Protein AF-A0A954XAS5-F1 (afdb_monomer_lite)

Radius of gyration: 21.23 Å; chains: 1; bounding box: 43×49×53 Å

Secondary structure (DSSP, 8-state):
-------TTTSTTSHHHHHHHHHHHHHHHHHHHHHHHHHHHHHHHH-HHHHHHHHHHHHHHHHHHHHHHHHHHHHHHHHHHHHHTT-GGGHHHHHHHH-

Foldseek 3Di:
DDDPPPDQQRDVVRPVVVCVVVVVVVVVVVVVVVVVVVVLVVQVVVDVVSSVVVVVVVVVVCVVCVVLVVLQVVLVVVLVVCVVVVNNVCSVVSNVVSD

Structure (mmCIF, N/CA/C/O backbone):
data_AF-A0A954XAS5-F1
#
_entry.id   AF-A0A954XAS5-F1
#
loop_
_atom_site.group_PDB
_atom_site.id
_atom_site.type_symbol
_atom_site.label_atom_id
_atom_site.label_alt_id
_atom_site.label_comp_id
_atom_site.label_asym_id
_atom_site.label_entity_id
_atom_site.label_seq_id
_atom_site.pdbx_PDB_ins_code
_atom_site.Cartn_x
_atom_site.Cartn_y
_atom_site.Cartn_z
_atom_site.occupancy
_atom_site.B_iso_or_equiv
_atom_site.auth_seq_id
_atom_site.auth_comp_id
_atom_site.auth_asym_id
_atom_site.auth_atom_id
_atom_site.pdbx_PDB_model_num
ATOM 1 N N . MET A 1 1 ? 23.055 32.482 -27.897 1.00 43.56 1 MET A N 1
ATOM 2 C CA . MET A 1 1 ? 23.149 31.948 -26.523 1.00 43.56 1 MET A CA 1
ATOM 3 C C . MET A 1 1 ? 22.002 32.547 -25.730 1.00 43.56 1 MET A C 1
ATOM 5 O O . MET A 1 1 ? 22.140 33.655 -25.238 1.00 43.56 1 MET A O 1
ATOM 9 N N . ALA A 1 2 ? 20.845 31.889 -25.716 1.00 45.31 2 ALA A N 1
ATOM 10 C CA . ALA A 1 2 ? 19.679 32.336 -24.963 1.00 45.31 2 ALA A CA 1
ATOM 11 C C . ALA A 1 2 ? 19.027 31.106 -24.321 1.00 45.31 2 ALA A C 1
ATOM 13 O O . ALA A 1 2 ? 18.649 30.174 -25.019 1.00 45.31 2 ALA A O 1
ATOM 14 N N . ASP A 1 3 ? 19.067 31.122 -22.995 1.00 53.69 3 ASP A N 1
ATOM 15 C CA . ASP A 1 3 ? 18.185 30.507 -22.008 1.00 53.69 3 ASP A CA 1
ATOM 16 C C . ASP A 1 3 ? 17.215 29.396 -22.459 1.00 53.69 3 ASP A C 1
ATOM 18 O O . ASP A 1 3 ? 16.164 29.655 -23.037 1.00 53.69 3 ASP A O 1
ATOM 22 N N . GLU A 1 4 ? 17.519 28.156 -22.070 1.00 58.25 4 GLU A N 1
ATOM 23 C CA . GLU A 1 4 ? 16.500 27.119 -21.885 1.00 58.25 4 GLU A CA 1
ATOM 24 C C . GLU A 1 4 ? 16.599 26.604 -20.439 1.00 58.25 4 GLU A C 1
ATOM 26 O O . GLU A 1 4 ? 16.927 25.445 -20.163 1.00 58.25 4 GLU A O 1
ATOM 31 N N . GLN A 1 5 ? 16.367 27.501 -19.470 1.00 61.44 5 GLN A N 1
ATOM 32 C CA . GLN A 1 5 ? 16.033 27.139 -18.092 1.00 61.44 5 GLN A CA 1
ATOM 33 C C . GLN A 1 5 ? 14.730 26.333 -18.074 1.00 61.44 5 GLN A C 1
ATOM 35 O O . GLN A 1 5 ? 13.651 26.808 -17.728 1.00 61.44 5 GLN A O 1
ATOM 40 N N . THR A 1 6 ? 14.824 25.055 -18.427 1.00 67.25 6 THR A N 1
ATOM 41 C CA . THR A 1 6 ? 13.795 24.078 -18.099 1.00 67.25 6 THR A CA 1
ATOM 42 C C . THR A 1 6 ? 13.693 24.033 -16.577 1.00 67.25 6 THR A C 1
ATOM 44 O O . THR A 1 6 ? 14.561 23.483 -15.897 1.00 67.25 6 THR A O 1
ATOM 47 N N . SER A 1 7 ? 12.666 24.688 -16.034 1.00 80.69 7 SER A N 1
ATOM 48 C CA . SER A 1 7 ? 12.337 24.664 -14.611 1.00 80.69 7 SER A CA 1
ATOM 49 C C . SER A 1 7 ? 12.292 23.214 -14.124 1.00 80.69 7 SER A C 1
ATOM 51 O O . SER A 1 7 ? 11.784 22.334 -14.822 1.00 80.69 7 SER A O 1
ATOM 53 N N . TRP A 1 8 ? 12.801 22.946 -12.918 1.00 84.19 8 TRP A N 1
ATOM 54 C CA . TRP A 1 8 ? 12.762 21.618 -12.279 1.00 84.19 8 TRP A CA 1
ATOM 55 C C . TRP A 1 8 ? 11.347 20.998 -12.267 1.00 84.19 8 TRP A C 1
ATOM 57 O O . TRP A 1 8 ? 11.182 19.782 -12.175 1.00 84.19 8 TRP A O 1
ATOM 67 N N . TRP A 1 9 ? 10.322 21.844 -12.397 1.00 88.50 9 TRP A N 1
ATOM 68 C CA . TRP A 1 9 ? 8.921 21.471 -12.502 1.00 88.50 9 TRP A CA 1
ATOM 69 C C . TRP A 1 9 ? 8.521 20.834 -13.844 1.00 88.50 9 TRP A C 1
ATOM 71 O O . TRP A 1 9 ? 7.671 19.945 -13.855 1.00 88.50 9 TRP A O 1
ATOM 81 N N . THR A 1 10 ? 9.097 21.288 -14.964 1.00 86.69 10 THR A N 1
ATOM 82 C CA . THR A 1 10 ? 8.664 20.943 -16.335 1.00 86.69 10 THR A CA 1
ATOM 83 C C . THR A 1 10 ? 9.601 19.991 -17.076 1.00 86.69 10 THR A C 1
ATOM 85 O O . THR A 1 10 ? 9.273 19.563 -18.181 1.00 86.69 10 THR A O 1
ATOM 88 N N . ARG A 1 11 ? 10.751 19.636 -16.492 1.00 87.56 11 ARG A N 1
ATOM 89 C CA . ARG A 1 11 ? 11.650 18.609 -17.045 1.00 87.56 11 ARG A CA 1
ATOM 90 C C . ARG A 1 11 ? 10.974 17.225 -17.068 1.00 87.56 11 ARG A C 1
ATOM 92 O O . ARG A 1 11 ? 10.122 16.974 -16.218 1.00 87.56 11 ARG A O 1
ATOM 99 N N . PRO A 1 12 ? 11.366 16.313 -17.980 1.00 81.06 12 PRO A N 1
ATOM 100 C CA . PRO A 1 12 ? 10.957 14.908 -17.915 1.00 81.06 12 PRO A CA 1
ATOM 101 C C . PRO A 1 12 ? 11.326 14.309 -16.552 1.00 81.06 12 PRO A C 1
ATOM 103 O O . PRO A 1 12 ? 12.446 14.522 -16.085 1.00 81.06 12 PRO A O 1
ATOM 106 N N . CYS A 1 13 ? 10.392 13.601 -15.905 1.00 82.00 13 CYS A N 1
ATOM 107 C CA . CYS A 1 13 ? 10.525 13.157 -14.506 1.00 82.00 13 CYS A CA 1
ATOM 108 C C . CYS A 1 13 ? 10.667 14.316 -13.493 1.00 82.00 13 CYS A C 1
ATOM 110 O O . CYS A 1 13 ? 11.197 14.131 -12.397 1.00 82.00 13 CYS A O 1
ATOM 112 N N . GLY A 1 14 ? 10.212 15.517 -13.855 1.00 89.44 14 GLY A N 1
ATOM 113 C CA . GLY A 1 14 ? 10.185 16.698 -12.998 1.00 89.44 14 GLY A CA 1
ATOM 114 C C . GLY A 1 14 ? 9.012 16.695 -12.016 1.00 89.44 14 GLY A C 1
ATOM 115 O O . GLY A 1 14 ? 8.205 15.763 -11.962 1.00 89.44 14 GLY A O 1
ATOM 116 N N . GLY A 1 15 ? 8.889 17.774 -11.240 1.00 92.44 15 GLY A N 1
ATOM 117 C CA . GLY A 1 15 ? 7.905 17.874 -10.153 1.00 92.44 15 GLY A CA 1
ATOM 118 C C . GLY A 1 15 ? 6.453 17.611 -10.575 1.00 92.44 15 GLY A C 1
ATOM 119 O O . GLY A 1 15 ? 5.705 16.981 -9.827 1.00 92.44 15 GLY A O 1
ATOM 120 N N . ARG A 1 16 ? 6.059 18.014 -11.793 1.00 91.00 16 ARG A N 1
ATOM 121 C CA . ARG A 1 16 ? 4.706 17.777 -12.321 1.00 91.00 16 ARG A CA 1
ATOM 122 C C . ARG A 1 16 ? 4.396 16.291 -12.524 1.00 91.00 16 ARG A C 1
ATOM 124 O O . ARG A 1 16 ? 3.297 15.858 -12.180 1.00 91.00 16 ARG A O 1
ATOM 131 N N . ASP A 1 17 ? 5.336 15.526 -13.075 1.00 90.31 17 ASP A N 1
ATOM 132 C CA . ASP A 1 17 ? 5.148 14.095 -13.345 1.00 90.31 17 ASP A CA 1
ATOM 133 C C . ASP A 1 17 ? 5.111 13.300 -12.038 1.00 90.31 17 ASP A C 1
ATOM 135 O O . ASP A 1 17 ? 4.234 12.456 -11.845 1.00 90.31 17 ASP A O 1
ATOM 139 N N . VAL A 1 18 ? 5.998 13.643 -11.096 1.00 92.75 18 VAL A N 1
ATOM 140 C CA . VAL A 1 18 ? 6.010 13.058 -9.749 1.00 92.75 18 VAL A CA 1
ATOM 141 C C . VAL A 1 18 ? 4.697 13.344 -9.029 1.00 92.75 18 VAL A C 1
ATOM 143 O O . VAL A 1 18 ? 4.076 12.417 -8.515 1.00 92.75 18 VAL A O 1
ATOM 146 N N . LEU A 1 19 ? 4.227 14.598 -9.027 1.00 93.75 19 LEU A N 1
ATOM 147 C CA . LEU A 1 19 ? 2.973 14.958 -8.366 1.00 93.75 19 LEU A CA 1
ATOM 148 C C . LEU A 1 19 ? 1.773 14.244 -8.999 1.00 93.75 19 LEU A C 1
ATOM 150 O O . LEU A 1 19 ? 0.867 13.831 -8.283 1.00 93.75 19 LEU A O 1
ATOM 154 N N . ARG A 1 20 ? 1.775 14.034 -10.320 1.00 93.75 20 ARG A N 1
ATOM 155 C CA . ARG A 1 20 ? 0.702 13.314 -11.020 1.00 93.75 20 ARG A CA 1
ATOM 156 C C . ARG A 1 20 ? 0.570 11.855 -10.568 1.00 93.75 20 ARG A C 1
ATOM 158 O O . ARG A 1 20 ? -0.545 11.342 -10.547 1.00 93.75 20 ARG A O 1
ATOM 165 N N . VAL A 1 21 ? 1.675 11.208 -10.190 1.00 92.44 21 VAL A N 1
ATOM 166 C CA . VAL A 1 21 ? 1.686 9.837 -9.644 1.00 92.44 21 VAL A CA 1
ATOM 16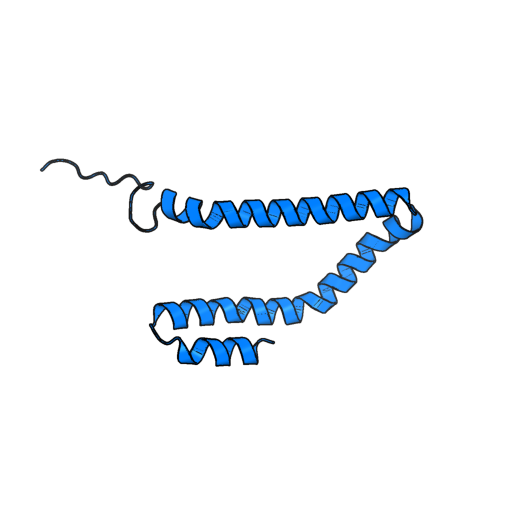7 C C . VAL A 1 21 ? 1.475 9.835 -8.128 1.00 92.44 21 VAL A C 1
ATOM 169 O O . VAL A 1 21 ? 0.737 9.005 -7.605 1.00 92.44 21 VAL A O 1
ATOM 172 N N . ALA A 1 22 ? 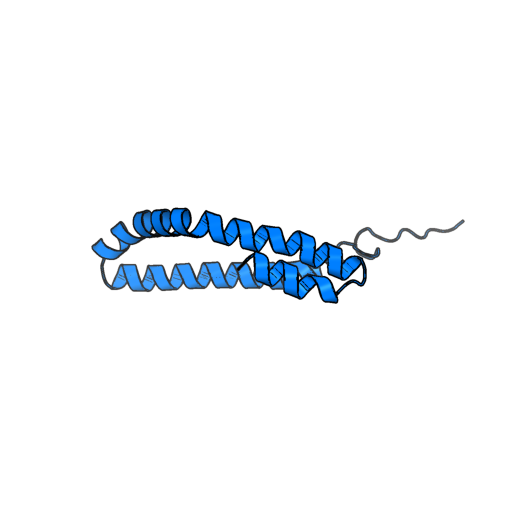2.082 10.778 -7.410 1.00 93.81 22 ALA A N 1
ATOM 173 C CA . ALA A 1 22 ? 2.010 10.854 -5.956 1.00 93.81 22 ALA A CA 1
ATOM 174 C C . ALA A 1 22 ? 0.623 11.274 -5.452 1.00 93.81 22 ALA A C 1
ATOM 176 O O . ALA A 1 22 ? 0.161 10.749 -4.445 1.00 93.81 22 ALA A O 1
ATOM 177 N N . LEU A 1 23 ? -0.072 12.182 -6.145 1.00 95.94 23 LEU A N 1
ATOM 178 C CA . LEU A 1 23 ? -1.377 12.689 -5.717 1.00 95.94 23 LEU A CA 1
ATOM 179 C C . LEU A 1 23 ? -2.423 11.573 -5.496 1.00 95.94 23 LEU A C 1
ATOM 181 O O . LEU A 1 23 ? -2.982 11.519 -4.399 1.00 95.94 23 LEU A O 1
ATOM 185 N N . PRO A 1 24 ? -2.675 10.642 -6.442 1.00 95.31 24 PRO A N 1
ATOM 186 C CA . PRO A 1 24 ? -3.610 9.541 -6.200 1.00 95.31 24 PRO A CA 1
ATOM 187 C C . PRO A 1 24 ? -3.140 8.573 -5.101 1.00 95.31 24 PRO A C 1
ATOM 189 O O . PRO A 1 24 ? -3.978 8.018 -4.387 1.00 95.31 24 PRO A O 1
ATOM 192 N N . LEU A 1 25 ? -1.826 8.398 -4.911 1.00 94.25 25 LEU A N 1
ATOM 193 C CA . LEU A 1 25 ? -1.269 7.573 -3.829 1.00 94.25 25 LEU A CA 1
ATOM 194 C C . LEU A 1 25 ? -1.517 8.207 -2.451 1.00 94.25 25 LEU A C 1
ATOM 196 O O . LEU A 1 25 ? -1.941 7.524 -1.516 1.00 94.25 25 LEU A O 1
ATOM 200 N N . VAL A 1 26 ? -1.313 9.522 -2.333 1.00 95.69 26 VAL A N 1
ATOM 201 C CA . VAL A 1 26 ? -1.587 10.294 -1.111 1.00 95.69 26 VAL A CA 1
ATOM 202 C C . VAL A 1 26 ? -3.074 10.249 -0.778 1.00 95.69 26 VAL A C 1
ATOM 204 O O . VAL A 1 26 ? -3.433 9.960 0.361 1.00 95.69 26 VAL A O 1
ATOM 207 N N . ILE A 1 27 ? -3.939 10.464 -1.773 1.00 96.56 27 ILE A N 1
ATOM 208 C CA . ILE A 1 27 ? -5.393 10.375 -1.601 1.00 96.56 27 ILE A CA 1
ATOM 209 C C . ILE A 1 27 ? -5.789 8.975 -1.110 1.00 96.56 27 ILE A C 1
ATOM 211 O O . ILE A 1 27 ? -6.501 8.861 -0.115 1.00 96.56 27 ILE A O 1
ATOM 215 N N . SER A 1 28 ? -5.277 7.913 -1.742 1.00 95.56 28 SER A N 1
ATOM 216 C CA . SER A 1 28 ? -5.541 6.523 -1.333 1.00 95.56 28 SER A CA 1
ATOM 217 C C . SER A 1 28 ? -5.119 6.252 0.116 1.00 95.56 28 SER A C 1
ATOM 219 O O . SER A 1 28 ? -5.877 5.674 0.893 1.00 95.56 28 SER A O 1
ATOM 221 N N . THR A 1 29 ? -3.937 6.731 0.510 1.00 94.06 29 THR A N 1
ATOM 222 C CA . THR A 1 29 ? -3.427 6.595 1.886 1.00 94.06 29 THR A CA 1
ATOM 223 C C . THR A 1 29 ? -4.282 7.383 2.888 1.00 94.06 29 THR A C 1
ATOM 225 O O . THR A 1 29 ? -4.532 6.929 4.009 1.00 94.06 29 THR A O 1
ATOM 228 N N . GLY A 1 30 ? -4.789 8.547 2.473 1.00 95.88 30 GLY A N 1
ATOM 229 C CA . GLY A 1 30 ? -5.744 9.340 3.242 1.00 95.88 30 GLY A CA 1
ATOM 230 C C . GLY A 1 30 ? -7.059 8.596 3.486 1.00 95.88 30 GLY A C 1
ATOM 231 O O . GLY A 1 30 ? -7.516 8.524 4.626 1.00 95.88 30 GLY A O 1
ATOM 232 N N . PHE A 1 31 ? -7.629 7.969 2.452 1.00 97.25 31 PHE A N 1
ATOM 233 C CA . PHE A 1 31 ? -8.838 7.149 2.593 1.00 97.25 31 PHE A CA 1
ATOM 234 C C . PHE A 1 31 ? -8.631 5.942 3.508 1.00 97.25 31 PHE A C 1
ATOM 236 O O . PHE A 1 31 ? -9.497 5.655 4.330 1.00 97.25 31 PHE A O 1
ATOM 243 N N . PHE A 1 32 ? -7.478 5.274 3.427 1.00 94.06 32 PHE A N 1
ATOM 244 C CA . PHE A 1 32 ? -7.144 4.182 4.343 1.00 94.06 32 PHE A CA 1
ATOM 245 C C . PHE A 1 32 ? -7.123 4.646 5.809 1.00 94.06 32 PHE A C 1
ATOM 247 O O . PHE A 1 32 ? -7.659 3.979 6.694 1.00 94.06 32 PHE A O 1
ATOM 254 N N . SER A 1 33 ? -6.568 5.832 6.063 1.00 93.56 33 SER A N 1
ATOM 255 C CA . SER A 1 33 ? -6.540 6.428 7.403 1.00 93.56 33 SER A CA 1
ATOM 256 C C . SER A 1 33 ? -7.946 6.783 7.900 1.00 93.56 33 SER A C 1
ATOM 258 O O . SER A 1 33 ? -8.272 6.545 9.063 1.00 93.56 33 SER A O 1
ATOM 260 N N . LEU A 1 34 ? -8.796 7.313 7.013 1.00 96.25 34 LEU A N 1
ATOM 261 C CA . LEU A 1 34 ? -10.191 7.626 7.321 1.00 96.25 34 LEU A CA 1
ATOM 262 C C . LEU A 1 34 ? -11.004 6.363 7.636 1.00 96.25 34 LEU A C 1
ATOM 264 O O . LEU A 1 34 ? -11.762 6.364 8.601 1.00 96.25 34 LEU A O 1
ATOM 268 N N . MET A 1 35 ? -10.814 5.287 6.870 1.00 95.81 35 MET A N 1
ATOM 269 C CA . MET A 1 35 ? -11.449 3.989 7.114 1.00 95.81 35 MET A CA 1
ATOM 270 C C . MET A 1 35 ? -11.139 3.487 8.530 1.00 95.81 35 MET A C 1
ATOM 272 O O . MET A 1 35 ? -12.054 3.277 9.320 1.00 95.81 35 MET A O 1
ATOM 276 N N . LEU A 1 36 ? -9.853 3.423 8.899 1.00 91.81 36 LEU A N 1
ATOM 277 C CA . LEU A 1 36 ? -9.432 2.989 10.236 1.00 91.81 36 LEU A CA 1
ATOM 278 C C . LEU A 1 36 ? -9.975 3.882 11.360 1.00 91.81 36 LEU A C 1
ATOM 280 O O . LEU A 1 36 ? -10.261 3.401 12.460 1.00 91.81 36 LEU A O 1
ATOM 284 N N . PHE A 1 37 ? -10.092 5.188 11.112 1.00 91.94 37 PHE A N 1
ATOM 285 C CA . PHE A 1 37 ? -10.688 6.119 12.064 1.00 91.94 37 PHE A CA 1
ATOM 286 C C . PHE A 1 37 ? -12.172 5.818 12.289 1.00 91.94 37 PHE A C 1
ATOM 288 O O . PHE A 1 37 ? -12.608 5.720 13.437 1.00 91.94 37 PHE A O 1
ATOM 295 N N . VAL A 1 38 ? -12.932 5.642 11.207 1.00 94.31 38 VAL A N 1
ATOM 296 C CA . VAL A 1 38 ? -14.362 5.326 11.267 1.00 94.31 38 VAL A CA 1
ATOM 297 C C . VAL A 1 38 ? -14.584 3.978 11.957 1.00 94.31 38 VAL A C 1
ATOM 299 O O . VAL A 1 38 ? -15.392 3.908 12.883 1.00 94.31 38 VAL A O 1
ATOM 302 N N . ASP A 1 39 ? -13.809 2.948 11.610 1.00 90.00 39 ASP A N 1
ATOM 303 C CA . ASP A 1 39 ? -13.868 1.631 12.259 1.00 90.00 39 ASP A CA 1
ATOM 304 C C . ASP A 1 39 ? -13.650 1.738 13.776 1.00 90.00 39 ASP A C 1
ATOM 306 O O . ASP A 1 39 ? -14.401 1.173 14.576 1.00 90.00 39 ASP A O 1
ATOM 310 N N . ARG A 1 40 ? -12.651 2.526 14.199 1.00 87.19 40 ARG A N 1
ATOM 311 C CA . ARG A 1 40 ? -12.382 2.775 15.622 1.00 87.19 40 ARG A CA 1
ATOM 312 C C . ARG A 1 40 ? -13.481 3.575 16.308 1.00 87.19 40 ARG A C 1
ATOM 314 O O . ARG A 1 40 ? -13.758 3.313 17.477 1.00 87.19 40 ARG A O 1
ATOM 321 N N . LEU A 1 41 ? -14.102 4.529 15.617 1.00 90.56 41 LEU A N 1
ATOM 322 C CA . LEU A 1 41 ? -15.214 5.308 16.157 1.00 90.56 41 LEU A CA 1
ATOM 323 C C . LEU A 1 41 ? -16.417 4.403 16.458 1.00 90.56 41 LEU A C 1
ATOM 325 O O . LEU A 1 41 ? -16.948 4.443 17.569 1.00 90.56 41 LEU A O 1
ATOM 329 N N . PHE A 1 42 ? -16.789 3.538 15.510 1.00 90.50 42 PHE A N 1
ATOM 330 C CA . PHE A 1 42 ? -17.850 2.550 15.710 1.00 90.50 42 PHE A CA 1
ATOM 331 C C . PHE A 1 42 ? -17.512 1.565 16.833 1.00 90.50 42 PHE A C 1
ATOM 333 O O . PHE A 1 42 ? -18.356 1.298 17.691 1.00 90.50 42 PHE A O 1
ATOM 340 N N . LEU A 1 43 ? -16.272 1.067 16.886 1.00 89.00 43 LEU A N 1
ATOM 341 C CA . LEU A 1 43 ? -15.848 0.135 17.931 1.00 89.00 43 LEU A CA 1
ATOM 342 C C . LEU A 1 43 ? -15.886 0.770 19.329 1.00 89.00 43 LEU A C 1
ATOM 344 O O . LEU A 1 43 ? -16.331 0.132 20.284 1.00 89.00 43 LEU A O 1
ATOM 348 N N . PHE A 1 44 ? -15.466 2.032 19.451 1.00 86.25 44 PHE A N 1
ATOM 349 C CA . PHE A 1 44 ? -15.515 2.780 20.706 1.00 86.25 44 PHE A CA 1
ATOM 350 C C . PHE A 1 44 ? -16.949 2.989 21.208 1.00 86.25 44 PHE A C 1
ATOM 352 O O . PHE A 1 44 ? -17.199 2.840 22.406 1.00 86.25 44 PHE A O 1
ATOM 359 N N . TRP A 1 45 ? -17.889 3.303 20.310 1.00 86.75 45 TRP A N 1
ATOM 360 C CA . TRP A 1 45 ? -19.310 3.415 20.656 1.00 86.75 45 TRP A CA 1
ATOM 361 C C . TRP A 1 45 ? -19.930 2.075 21.046 1.00 86.75 45 TRP A C 1
ATOM 363 O O . TRP A 1 45 ? -20.779 2.040 21.934 1.00 86.75 45 TRP A O 1
ATOM 373 N N . HIS A 1 46 ? -19.499 0.977 20.423 1.00 86.75 46 HIS A N 1
ATOM 374 C CA . HIS A 1 46 ? -20.021 -0.351 20.724 1.00 86.75 46 HIS A CA 1
ATOM 375 C C . HIS A 1 46 ? -19.511 -0.901 22.064 1.00 86.75 46 HIS A C 1
ATOM 377 O O . HIS A 1 46 ? -20.298 -1.378 22.880 1.00 86.75 46 HIS A O 1
ATOM 383 N N . SER A 1 47 ? -18.198 -0.848 22.316 1.00 84.88 47 SER A N 1
ATOM 384 C CA . SER A 1 47 ? -17.613 -1.351 23.562 1.00 84.88 47 SER A CA 1
ATOM 385 C C . SER A 1 47 ? -16.249 -0.734 23.860 1.00 84.88 47 SER A C 1
ATOM 387 O O . SER A 1 47 ? -15.258 -0.963 23.163 1.00 84.88 47 SER A O 1
ATOM 389 N N . LYS A 1 48 ? -16.160 -0.034 24.996 1.00 81.44 48 LYS A N 1
ATOM 390 C CA . LYS A 1 48 ? -14.892 0.503 25.520 1.00 81.44 48 LYS A CA 1
ATOM 391 C C . LYS A 1 48 ? -13.865 -0.600 25.804 1.00 81.44 48 LYS A C 1
ATOM 393 O O . LYS A 1 48 ? -12.670 -0.368 25.645 1.00 81.44 48 LYS A O 1
ATOM 398 N N . GLN A 1 49 ? -14.320 -1.796 26.191 1.00 83.00 49 GLN A N 1
ATOM 399 C CA . GLN A 1 49 ? -13.442 -2.947 26.430 1.00 83.00 49 GLN A CA 1
ATOM 400 C C . GLN A 1 49 ? -12.862 -3.492 25.120 1.00 83.00 49 GLN A C 1
ATOM 402 O O . GLN A 1 49 ? -11.658 -3.728 25.038 1.00 83.00 49 GLN A O 1
ATOM 407 N N . ALA A 1 50 ? -13.685 -3.619 24.073 1.00 83.25 50 ALA A N 1
ATOM 408 C CA . ALA A 1 50 ? -13.215 -4.046 22.756 1.00 83.25 50 ALA A CA 1
ATOM 409 C C . ALA A 1 50 ? -12.234 -3.028 22.151 1.00 83.25 50 ALA A C 1
ATOM 411 O O . ALA A 1 50 ? -11.207 -3.410 21.594 1.00 83.25 50 ALA A O 1
ATOM 412 N N . MET A 1 51 ? -12.493 -1.730 22.337 1.00 86.38 51 MET A N 1
ATOM 413 C CA . MET A 1 51 ? -11.583 -0.666 21.910 1.00 86.38 51 MET A CA 1
ATOM 414 C C . MET A 1 51 ? -10.216 -0.742 22.613 1.00 86.38 51 MET A C 1
ATOM 416 O O . MET A 1 51 ? -9.183 -0.585 21.963 1.00 86.38 51 MET A O 1
ATOM 420 N N . ALA A 1 52 ? -10.189 -1.027 23.921 1.00 84.00 52 ALA A N 1
ATOM 421 C CA . ALA A 1 52 ? -8.941 -1.199 24.669 1.00 84.00 52 ALA A CA 1
ATOM 422 C C . ALA A 1 52 ? -8.122 -2.409 24.177 1.00 84.00 52 ALA A C 1
ATOM 424 O O . ALA A 1 52 ? -6.894 -2.346 24.130 1.00 84.00 52 ALA A O 1
ATOM 425 N N . ALA A 1 53 ? -8.794 -3.485 23.755 1.00 87.12 53 ALA A N 1
ATOM 426 C CA . ALA A 1 53 ? -8.153 -4.676 23.197 1.00 87.12 53 ALA A CA 1
ATOM 427 C C . ALA A 1 53 ? -7.717 -4.518 21.724 1.00 87.12 53 ALA A C 1
ATOM 429 O O . ALA A 1 53 ? -6.825 -5.231 21.263 1.00 87.12 53 ALA A O 1
ATOM 430 N N . ALA A 1 54 ? -8.300 -3.577 20.976 1.00 85.94 54 ALA A N 1
ATOM 431 C CA . ALA A 1 54 ? -8.071 -3.436 19.538 1.00 85.94 54 ALA A CA 1
ATOM 432 C C . ALA A 1 54 ? -6.638 -3.017 19.169 1.00 85.94 54 ALA A C 1
ATOM 434 O O . ALA A 1 54 ? -6.100 -3.480 18.167 1.00 85.94 54 ALA A O 1
ATOM 435 N N . MET A 1 55 ? -5.999 -2.156 19.969 1.00 85.62 55 MET A N 1
ATOM 436 C CA . MET A 1 55 ? -4.605 -1.735 19.752 1.00 85.62 55 MET A CA 1
ATOM 437 C C . MET A 1 55 ? -3.610 -2.911 19.828 1.00 85.62 55 MET A C 1
ATOM 439 O O . MET A 1 55 ? -2.909 -3.144 18.841 1.00 85.62 55 MET A O 1
ATOM 443 N N . PRO A 1 56 ? -3.536 -3.680 20.935 1.00 88.88 56 PRO A N 1
ATOM 444 C CA . PRO A 1 56 ? -2.626 -4.822 21.015 1.00 88.88 56 PRO A CA 1
ATOM 445 C C . PRO A 1 56 ? -2.976 -5.927 20.009 1.00 88.88 56 PRO A C 1
ATOM 447 O O . PRO A 1 56 ? -2.066 -6.499 19.411 1.00 88.88 56 PRO A O 1
ATOM 450 N N . ALA A 1 57 ? -4.265 -6.175 19.744 1.00 89.81 57 ALA A N 1
ATOM 451 C CA . ALA A 1 57 ? -4.684 -7.107 18.696 1.00 89.81 57 ALA A CA 1
ATOM 452 C C . ALA A 1 57 ? -4.210 -6.660 17.299 1.00 89.81 57 ALA A C 1
ATOM 454 O O . ALA A 1 57 ? -3.717 -7.475 16.523 1.00 89.81 57 ALA A O 1
ATOM 455 N N . GLY A 1 58 ? -4.294 -5.360 16.997 1.00 89.19 58 GLY A N 1
ATOM 456 C CA . GLY A 1 58 ? -3.802 -4.780 15.748 1.00 89.19 58 GLY A CA 1
ATOM 457 C C . GLY A 1 58 ? -2.286 -4.900 15.586 1.00 89.19 58 GLY A C 1
ATOM 458 O O . GLY A 1 58 ? -1.818 -5.209 14.492 1.00 89.19 58 GLY A O 1
ATOM 459 N N . MET A 1 59 ? -1.518 -4.720 16.666 1.00 92.69 59 MET A N 1
ATOM 460 C CA . MET A 1 59 ? -0.067 -4.944 16.648 1.00 92.69 59 MET A CA 1
ATOM 461 C C . MET A 1 59 ? 0.276 -6.412 16.392 1.00 92.69 59 MET A C 1
ATOM 463 O O . MET A 1 59 ? 1.112 -6.692 15.541 1.00 92.69 59 MET A O 1
ATOM 467 N N . LEU A 1 60 ? -0.401 -7.344 17.070 1.00 93.75 60 LEU A N 1
ATOM 468 C CA . LEU A 1 60 ? -0.206 -8.777 16.849 1.00 93.75 60 LEU A CA 1
ATOM 469 C C . LEU A 1 60 ? -0.528 -9.167 15.401 1.00 93.75 60 LE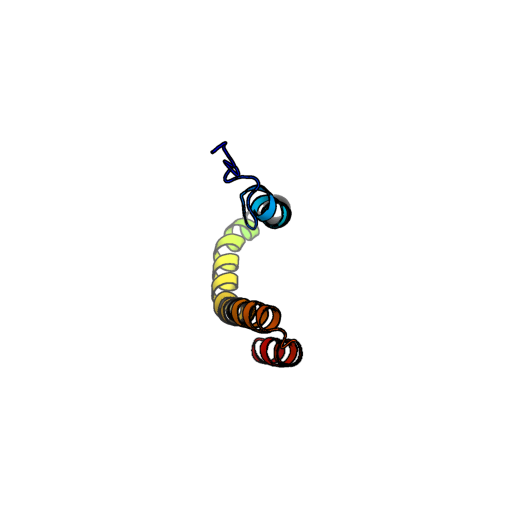U A C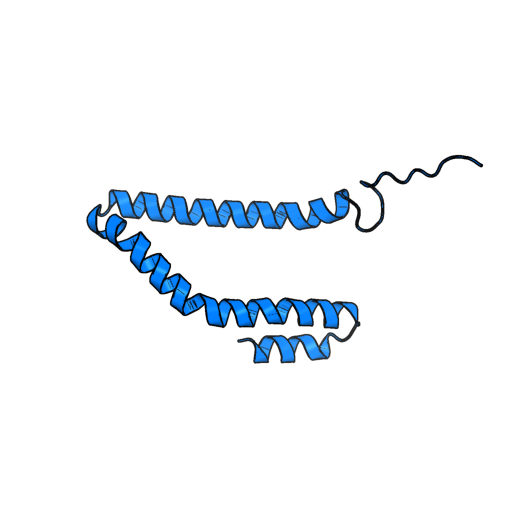 1
ATOM 471 O O . LEU A 1 60 ? 0.267 -9.846 14.755 1.00 93.75 60 LEU A O 1
ATOM 475 N N . HIS A 1 61 ? -1.664 -8.695 14.881 1.00 92.88 61 HIS A N 1
ATOM 476 C CA . HIS A 1 61 ? -2.030 -8.858 13.477 1.00 92.88 61 HIS A CA 1
ATOM 477 C C . HIS A 1 61 ? -0.920 -8.333 12.561 1.00 92.88 61 HIS A C 1
ATOM 479 O O . HIS A 1 61 ? -0.438 -9.088 11.721 1.00 92.88 61 HIS A O 1
ATOM 485 N N . TRP A 1 62 ? -0.463 -7.090 12.762 1.00 92.56 62 TRP A N 1
ATOM 486 C CA . TRP A 1 62 ? 0.602 -6.487 11.959 1.00 92.56 62 TRP A CA 1
ATOM 487 C C . TRP A 1 62 ? 1.887 -7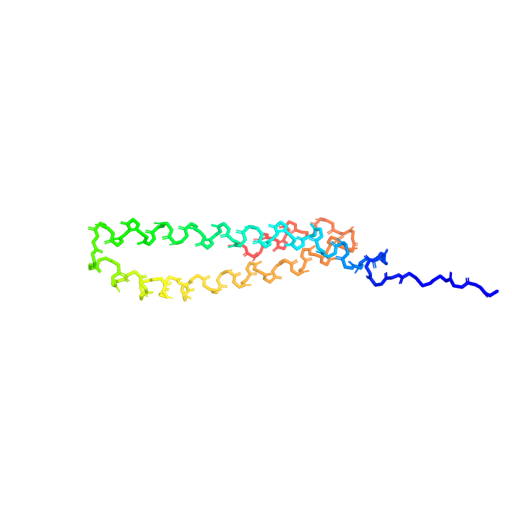.314 11.989 1.00 92.56 62 TRP A C 1
ATOM 489 O O . TRP A 1 62 ? 2.461 -7.580 10.939 1.00 92.56 62 TRP A O 1
ATOM 499 N N . THR A 1 63 ? 2.315 -7.783 13.162 1.00 94.25 63 THR A N 1
ATOM 500 C CA . THR A 1 63 ? 3.489 -8.652 13.296 1.00 94.25 63 THR A CA 1
ATOM 501 C C . THR A 1 63 ? 3.339 -9.943 12.494 1.00 94.25 63 THR A C 1
ATOM 503 O O . THR A 1 63 ? 4.284 -10.338 11.815 1.00 94.25 63 THR A O 1
ATOM 506 N N . MET A 1 64 ? 2.163 -10.576 12.523 1.00 94.62 64 MET A N 1
ATOM 507 C CA . MET A 1 64 ? 1.911 -11.806 11.765 1.00 94.62 64 MET A CA 1
ATOM 508 C C . MET A 1 64 ? 1.910 -11.572 10.249 1.00 94.62 64 MET A C 1
ATOM 510 O O . MET A 1 64 ? 2.449 -12.392 9.508 1.00 94.62 64 MET A O 1
ATOM 514 N N . VAL A 1 65 ? 1.344 -10.456 9.775 1.00 94.44 65 VAL A N 1
ATOM 515 C CA . VAL A 1 65 ? 1.225 -10.181 8.330 1.00 94.44 65 VAL A CA 1
ATOM 516 C C . VAL A 1 65 ? 2.417 -9.431 7.732 1.00 94.44 65 VAL A C 1
ATOM 518 O O . VAL A 1 65 ? 2.567 -9.401 6.514 1.00 94.44 65 VAL A O 1
ATOM 521 N N . CYS A 1 66 ? 3.294 -8.841 8.547 1.00 94.06 66 CYS A N 1
ATOM 522 C CA . CYS A 1 66 ? 4.418 -8.034 8.065 1.00 94.06 66 CYS A CA 1
ATOM 523 C C . CYS A 1 66 ? 5.367 -8.834 7.159 1.00 94.06 66 CYS A C 1
ATOM 525 O O . CYS A 1 66 ? 5.794 -8.328 6.123 1.00 94.06 66 CYS A O 1
ATOM 527 N N . PHE A 1 67 ? 5.656 -10.096 7.501 1.00 91.62 67 PHE A N 1
ATOM 528 C CA . PHE A 1 67 ? 6.525 -10.951 6.689 1.00 91.62 67 PHE A CA 1
ATOM 529 C C . PHE A 1 67 ? 5.976 -11.187 5.267 1.00 91.62 67 PHE A C 1
ATOM 531 O O . PHE A 1 67 ? 6.662 -10.809 4.314 1.00 91.62 67 PHE A O 1
ATOM 538 N N . PRO A 1 68 ? 4.757 -11.737 5.077 1.00 91.06 68 PRO A N 1
ATOM 539 C CA . PRO A 1 68 ? 4.215 -11.938 3.733 1.00 91.06 68 PRO A CA 1
ATOM 540 C C . PRO A 1 68 ? 4.006 -10.617 2.977 1.00 91.06 68 PRO A C 1
ATOM 542 O O . PRO A 1 68 ? 4.321 -10.539 1.792 1.00 91.06 68 PRO A O 1
ATOM 545 N N . ILE A 1 69 ? 3.572 -9.545 3.655 1.00 91.94 69 ILE A N 1
ATOM 546 C CA . ILE A 1 69 ? 3.481 -8.208 3.042 1.00 91.94 69 ILE A CA 1
ATOM 547 C C . ILE A 1 69 ? 4.853 -7.737 2.537 1.00 91.94 69 ILE A C 1
ATOM 549 O O . ILE A 1 69 ? 4.948 -7.164 1.450 1.00 91.94 69 ILE A O 1
ATOM 553 N N . GLY A 1 70 ? 5.922 -7.984 3.295 1.00 89.75 70 GLY A N 1
ATOM 554 C CA . GLY A 1 70 ? 7.289 -7.646 2.907 1.00 89.75 70 GLY A CA 1
ATOM 555 C C . GLY A 1 70 ? 7.743 -8.385 1.647 1.00 89.75 70 GLY A C 1
ATOM 556 O O . GLY A 1 70 ? 8.275 -7.756 0.731 1.00 89.75 70 GLY A O 1
ATOM 557 N N . VAL A 1 71 ? 7.471 -9.691 1.559 1.00 90.38 71 VAL A N 1
ATOM 558 C CA . VAL A 1 71 ? 7.773 -10.512 0.371 1.00 90.38 71 VAL A CA 1
ATOM 559 C C . VAL A 1 71 ? 7.023 -9.991 -0.858 1.00 90.38 71 VAL A C 1
ATOM 561 O O . VAL A 1 71 ? 7.641 -9.729 -1.893 1.00 90.38 71 VAL A O 1
ATOM 564 N N . ALA A 1 72 ? 5.718 -9.743 -0.728 1.00 89.88 72 ALA A N 1
ATOM 565 C CA . ALA A 1 72 ? 4.900 -9.191 -1.805 1.00 89.88 72 ALA A CA 1
ATOM 566 C C . ALA A 1 72 ? 5.390 -7.800 -2.251 1.00 89.88 72 ALA A C 1
ATOM 568 O O . ALA A 1 72 ? 5.479 -7.507 -3.444 1.00 89.88 72 ALA A O 1
ATOM 569 N N . THR A 1 73 ? 5.783 -6.946 -1.302 1.00 89.81 73 THR A N 1
ATOM 570 C CA . THR A 1 73 ? 6.305 -5.604 -1.600 1.00 89.81 73 THR A CA 1
ATOM 571 C C . THR A 1 73 ? 7.641 -5.669 -2.340 1.00 89.81 73 THR A C 1
ATOM 573 O O . THR A 1 73 ? 7.887 -4.859 -3.235 1.00 89.81 73 THR A O 1
ATOM 576 N N . TYR A 1 74 ? 8.494 -6.646 -2.025 1.00 89.06 74 TYR A N 1
ATOM 577 C CA . TYR A 1 74 ? 9.776 -6.834 -2.703 1.00 89.06 74 TYR A CA 1
ATOM 578 C C . TYR A 1 74 ? 9.601 -7.182 -4.191 1.00 89.06 74 TYR A C 1
ATOM 580 O O . TYR A 1 74 ? 10.334 -6.662 -5.039 1.00 89.06 74 TYR A O 1
ATOM 588 N N . ALA A 1 75 ? 8.573 -7.969 -4.529 1.00 89.75 75 ALA A N 1
ATOM 589 C CA . ALA A 1 75 ? 8.251 -8.336 -5.908 1.00 89.75 75 ALA A CA 1
ATOM 590 C C . ALA A 1 75 ? 7.973 -7.121 -6.811 1.00 89.75 75 ALA A C 1
ATOM 592 O O . ALA A 1 75 ? 8.356 -7.137 -7.983 1.00 89.75 75 ALA A O 1
ATOM 593 N N . ASN A 1 76 ? 7.403 -6.034 -6.271 1.00 88.94 76 ASN A N 1
ATOM 594 C CA . ASN A 1 76 ? 7.138 -4.802 -7.028 1.00 88.94 76 ASN A CA 1
ATOM 595 C C . ASN A 1 76 ? 8.402 -4.223 -7.679 1.00 88.94 76 ASN A C 1
ATOM 597 O O . ASN A 1 76 ? 8.334 -3.692 -8.789 1.00 88.94 76 ASN A O 1
ATOM 601 N N . THR A 1 77 ? 9.564 -4.367 -7.033 1.00 89.81 77 THR A N 1
ATOM 602 C CA . THR A 1 77 ? 10.847 -3.914 -7.591 1.00 89.81 77 THR A CA 1
ATOM 603 C C . THR A 1 77 ? 11.182 -4.669 -8.877 1.00 89.81 77 THR A C 1
ATOM 605 O O . THR A 1 77 ? 11.522 -4.055 -9.888 1.00 89.81 77 THR A O 1
ATOM 608 N N . PHE A 1 78 ? 11.034 -5.995 -8.876 1.00 89.44 78 PHE A N 1
ATOM 609 C CA . PHE A 1 78 ? 11.272 -6.818 -10.062 1.00 89.44 78 PHE A CA 1
ATOM 610 C C . PHE A 1 78 ? 10.233 -6.573 -11.151 1.00 89.44 78 PHE A C 1
ATOM 612 O O . PHE A 1 78 ? 10.592 -6.506 -12.324 1.00 89.44 78 PHE A O 1
ATOM 619 N N . VAL A 1 79 ? 8.963 -6.378 -10.784 1.00 90.75 79 VAL A N 1
ATOM 620 C CA . VAL A 1 79 ? 7.908 -6.010 -11.739 1.00 90.75 79 VAL A CA 1
ATOM 621 C C . VAL A 1 79 ? 8.268 -4.707 -12.452 1.00 90.75 79 VAL A C 1
ATOM 623 O O . VAL A 1 79 ? 8.234 -4.659 -13.682 1.00 90.75 79 VAL A O 1
ATOM 626 N N . ALA A 1 80 ? 8.692 -3.678 -11.712 1.00 89.38 80 ALA A N 1
ATOM 627 C CA . ALA A 1 80 ? 9.123 -2.408 -12.289 1.00 89.38 80 ALA A CA 1
ATOM 628 C C . ALA A 1 80 ? 10.336 -2.577 -13.221 1.00 89.38 80 ALA A C 1
ATOM 630 O O . ALA A 1 80 ? 10.359 -2.018 -14.320 1.00 89.38 80 ALA A O 1
ATOM 631 N N . GLN A 1 81 ? 11.319 -3.392 -12.824 1.00 91.50 81 GLN A N 1
ATOM 632 C CA . GLN A 1 81 ? 12.503 -3.679 -13.639 1.00 91.50 81 GLN A CA 1
ATOM 633 C C . GLN A 1 81 ? 12.165 -4.445 -14.925 1.00 91.50 81 GLN A C 1
ATOM 635 O O . GLN A 1 81 ? 12.628 -4.065 -16.000 1.00 91.50 81 GLN A O 1
ATOM 640 N N . TYR A 1 82 ? 11.346 -5.498 -14.855 1.00 90.69 82 TYR A N 1
ATOM 641 C CA . TYR A 1 82 ? 10.947 -6.277 -16.032 1.00 90.69 82 TYR A CA 1
ATOM 642 C C . TYR A 1 82 ? 10.059 -5.482 -16.979 1.00 90.69 82 TYR A C 1
ATOM 644 O O . TYR A 1 82 ? 10.237 -5.564 -18.198 1.00 90.69 82 TYR A O 1
ATOM 652 N N . HIS A 1 83 ? 9.166 -4.662 -16.429 1.00 90.88 83 HIS A N 1
ATOM 653 C CA . HIS A 1 83 ? 8.385 -3.717 -17.209 1.00 90.88 83 HIS A CA 1
ATOM 654 C C . HIS A 1 83 ? 9.300 -2.719 -17.943 1.00 90.88 83 HIS A C 1
ATOM 656 O O . HIS A 1 83 ? 9.172 -2.540 -19.153 1.00 90.88 83 HIS A O 1
ATOM 662 N N . GLY A 1 84 ? 10.291 -2.139 -17.255 1.00 88.94 84 GLY A N 1
ATOM 663 C CA . GLY A 1 84 ? 11.277 -1.236 -17.864 1.00 88.94 84 GLY A CA 1
ATOM 664 C C . GLY A 1 84 ? 12.168 -1.901 -18.924 1.00 88.94 84 GLY A C 1
ATOM 665 O O . GLY A 1 84 ? 12.488 -1.286 -19.939 1.00 88.94 84 GLY A O 1
ATOM 666 N N . ALA A 1 85 ? 12.518 -3.176 -18.739 1.00 92.06 85 ALA A N 1
ATOM 667 C CA . ALA A 1 85 ? 13.335 -3.957 -19.670 1.00 92.06 85 ALA A CA 1
ATOM 668 C C . ALA A 1 85 ? 12.555 -4.529 -20.873 1.00 92.06 85 ALA A C 1
ATOM 670 O O . ALA A 1 85 ? 13.131 -5.285 -21.657 1.00 92.06 85 ALA A O 1
ATOM 671 N N . LYS A 1 86 ? 11.262 -4.196 -21.022 1.00 90.56 86 LYS A N 1
ATOM 672 C CA . LYS A 1 86 ? 10.355 -4.735 -22.053 1.00 90.56 86 LYS A CA 1
ATOM 673 C C . LYS A 1 86 ? 10.261 -6.271 -22.042 1.00 90.56 86 LYS A C 1
ATOM 675 O O . LYS A 1 86 ? 10.168 -6.888 -23.099 1.00 90.56 86 LYS A O 1
ATOM 680 N N . ARG A 1 87 ? 10.281 -6.881 -20.849 1.00 90.44 87 ARG A N 1
ATOM 681 C CA . ARG A 1 87 ? 10.161 -8.338 -20.626 1.00 90.44 87 ARG A CA 1
ATOM 682 C C . ARG A 1 87 ? 8.896 -8.696 -19.828 1.00 90.44 87 ARG A C 1
ATOM 684 O O . ARG A 1 87 ? 9.004 -9.188 -18.698 1.00 90.44 87 ARG A O 1
ATOM 691 N N . PRO A 1 88 ? 7.687 -8.403 -20.346 1.00 88.81 88 PRO A N 1
ATOM 692 C CA . PRO A 1 88 ? 6.442 -8.618 -19.610 1.00 88.81 88 PRO A CA 1
ATOM 693 C C . PRO A 1 88 ? 6.170 -10.096 -19.286 1.00 88.81 88 PRO A C 1
ATOM 695 O O . PRO A 1 88 ? 5.491 -10.387 -18.306 1.00 88.81 88 PRO A O 1
ATOM 698 N N . GLU A 1 89 ? 6.743 -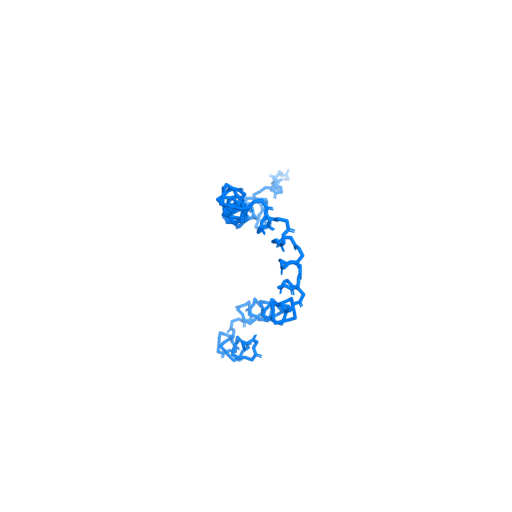11.036 -20.042 1.00 90.50 89 GLU A N 1
ATOM 699 C CA . GLU A 1 89 ? 6.582 -12.481 -19.846 1.00 90.50 89 GLU A CA 1
ATOM 700 C C . GLU A 1 89 ? 7.095 -12.977 -18.485 1.00 90.50 89 GLU A C 1
ATOM 702 O O . GLU A 1 89 ? 6.637 -14.002 -17.983 1.00 90.50 89 GLU A O 1
ATOM 707 N N . ARG A 1 90 ? 8.020 -12.240 -17.855 1.00 85.69 90 ARG A N 1
ATOM 708 C CA . ARG A 1 90 ? 8.590 -12.595 -16.545 1.00 85.69 90 ARG A CA 1
ATOM 709 C C . ARG A 1 90 ? 7.798 -12.040 -15.362 1.00 85.69 90 ARG A C 1
ATOM 711 O O . ARG A 1 90 ? 7.933 -12.557 -14.258 1.00 85.69 90 ARG A O 1
ATOM 718 N N . ILE A 1 91 ? 6.945 -11.037 -15.588 1.00 88.81 91 ILE A N 1
ATOM 719 C CA . ILE A 1 91 ? 6.173 -10.363 -14.533 1.00 88.81 91 ILE A CA 1
ATOM 720 C C . ILE A 1 91 ? 5.234 -11.351 -13.834 1.00 88.81 91 ILE A C 1
ATOM 722 O O . ILE A 1 91 ? 5.216 -11.414 -12.607 1.00 88.81 91 ILE A O 1
ATOM 726 N N . GLY A 1 92 ? 4.503 -12.165 -14.603 1.00 86.69 92 GLY A N 1
ATOM 727 C CA . GLY A 1 92 ? 3.562 -13.143 -14.048 1.00 86.69 92 GLY A CA 1
ATOM 728 C C . GLY A 1 92 ? 4.243 -14.195 -13.169 1.00 86.69 92 GLY A C 1
ATOM 729 O O . GLY A 1 92 ? 3.751 -14.499 -12.086 1.00 86.69 92 GLY A O 1
ATOM 730 N N . ALA A 1 93 ? 5.409 -14.695 -13.589 1.00 87.38 93 ALA A N 1
ATOM 731 C CA . ALA A 1 93 ? 6.181 -15.664 -12.812 1.00 87.38 93 ALA A CA 1
ATOM 732 C C . ALA A 1 93 ? 6.696 -15.071 -11.491 1.00 87.38 93 ALA A C 1
ATOM 734 O O . ALA A 1 93 ? 6.652 -15.738 -10.463 1.00 87.38 93 ALA A O 1
ATOM 735 N N . THR A 1 94 ? 7.147 -13.814 -11.497 1.00 86.50 94 THR A N 1
ATOM 736 C CA . THR A 1 94 ? 7.622 -13.138 -10.282 1.00 86.50 94 THR A CA 1
ATOM 737 C C . THR A 1 94 ? 6.496 -12.814 -9.309 1.00 86.50 94 THR A C 1
ATOM 739 O O . THR A 1 94 ? 6.673 -12.992 -8.109 1.00 86.50 94 THR A O 1
ATOM 742 N N . ILE A 1 95 ? 5.329 -12.399 -9.808 1.00 88.12 95 ILE A N 1
ATOM 743 C CA . ILE A 1 95 ? 4.144 -12.198 -8.964 1.00 88.12 95 ILE A CA 1
ATOM 744 C C . ILE A 1 95 ? 3.690 -13.535 -8.363 1.00 88.12 95 ILE A C 1
ATOM 746 O O . ILE A 1 95 ? 3.421 -13.601 -7.170 1.00 88.12 95 ILE A O 1
ATOM 750 N N . GLY A 1 96 ? 3.673 -14.613 -9.155 1.00 85.75 96 GLY A N 1
ATOM 751 C CA . GLY A 1 96 ? 3.269 -15.942 -8.687 1.00 85.75 96 GLY A CA 1
ATOM 752 C C . GLY A 1 96 ? 4.203 -16.572 -7.648 1.00 85.75 96 GLY A C 1
ATOM 753 O O . GLY A 1 96 ? 3.763 -17.425 -6.894 1.00 85.75 96 GLY A O 1
ATOM 754 N N . GLN A 1 97 ? 5.472 -16.158 -7.585 1.00 84.06 97 GLN A N 1
ATOM 755 C CA . GLN A 1 97 ? 6.423 -16.608 -6.557 1.00 84.06 97 GLN A CA 1
ATOM 756 C C . GLN A 1 97 ? 6.339 -15.798 -5.254 1.00 84.06 97 GLN A C 1
ATOM 758 O O . GLN A 1 97 ? 6.905 -16.214 -4.246 1.00 84.06 97 GLN A O 1
ATOM 763 N N . ALA A 1 98 ? 5.690 -14.631 -5.284 1.00 79.06 98 ALA A N 1
ATOM 764 C CA . ALA A 1 98 ? 5.576 -13.721 -4.146 1.00 79.06 98 ALA A CA 1
ATOM 765 C C . ALA A 1 98 ? 4.219 -13.800 -3.421 1.00 79.06 98 ALA A C 1
ATOM 767 O O . ALA A 1 98 ? 4.037 -13.096 -2.426 1.00 79.06 98 ALA A O 1
ATOM 768 N N . ALA A 1 99 ? 3.290 -14.613 -3.938 1.00 66.25 99 ALA A N 1
ATOM 769 C CA . ALA A 1 99 ? 1.981 -14.925 -3.361 1.00 66.25 99 ALA A CA 1
ATOM 770 C C . ALA A 1 99 ? 2.040 -16.235 -2.564 1.00 66.25 99 ALA A C 1
ATOM 772 O O . ALA A 1 99 ? 1.394 -16.284 -1.494 1.00 66.25 99 ALA A O 1
#

Sequence (99 aa):
MADEQTSWWTRPCGGRDVLRVALPLVISTGFFSLMLFVDRLFLFWHSKQAMAAAMPAGMLHWTMVCFPIGVATYANTFVAQYHGAKRPERIGATIGQAA

pLDDT: mean 87.56, std 9.66, range [43.56, 97.25]